Protein 4RQR (pdb70)

GO terms:
  GO:0015038 glutathione disulfide oxidoreductase activity (F, TAS)
  GO:0015038 glutathione disulfide oxidoreductase activity (F, EXP)
  GO:0005829 cytosol (C, TAS)
  GO:0015949 nucleobase-containing small molecule interconversion (P, TAS)
  GO:0005515 protein binding (F, IPI)
  GO:0017080 sodium channel regulator activity (F, IDA)
  GO:0045838 positive regulation of membrane potential (P, IDA)
  GO:0005829 cytosol (C, IDA)
  GO:0070062 extracellular exosome (C, HDA)

Organism: Homo sapiens (NCBI:txid9606)

Solvent-accessible surface area: 5971 Å² total; per-residue (Å²): 113,79,20,89,93,42,0,66,90,57,22,82,103,20,34,0,0,0,0,31,80,74,131,8,85,148,3,137,134,0,70,87,3,0,68,133,43,56,16,104,98,56,48,43,45,50,6,54,0,39,72,71,136,100,36,101,66,2,21,70,20,0,82,142,80,35,66,35,77,81,16,5,15,0,2,4,4,154,77,51,19,8,13,13,88,70,0,60,67,24,70,144,62,32,94,3,72,88,74,0,120,151,62,53,0,42,159

Radius of gyration: 12.97 Å; Cα contacts (8 Å, |Δi|>4): 164; chains: 1; bounding box: 29×35×33 Å

CATH classification: 3.40.30.10

Structure (mmCIF, N/CA/C/O backbone):
data_4RQR
#
_entry.id   4RQR
#
_cell.length_a   27.847
_cell.length_b   55.414
_cell.length_c   130.357
_cell.angle_alpha   90.00
_cell.angle_beta   90.00
_cell.angle_gamma   90.00
#
_symmetry.space_group_name_H-M   'C 2 2 21'
#
loop_
_entity.id
_entity.type
_entity.pdbx_description
1 polymer Glutaredoxin-1
2 non-polymer '1-THIOETHANESULFONIC ACID'
3 water water
#
loop_
_atom_site.group_PDB
_atom_site.id
_atom_site.type_symbol
_atom_site.label_atom_id
_atom_site.label_alt_id
_atom_site.label_comp_id
_atom_site.label_asym_id
_atom_site.label_entity_id
_atom_site.label_seq_id
_atom_site.pdbx_PDB_ins_code
_atom_site.Cartn_x
_atom_site.Cartn_y
_atom_site.Cartn_z
_atom_site.occupancy
_atom_site.B_iso_or_equiv
_atom_site.auth_seq_id
_atom_site.auth_comp_id
_atom_site.auth_asym_id
_atom_site.auth_atom_id
_atom_site.pdbx_PDB_model_num
ATOM 1 N N . GLY A 1 3 ? 1.081 9.565 -21.545 1.00 20.80 -1 GLY A N 1
ATOM 2 C CA . GLY A 1 3 ? 1.975 9.809 -22.710 1.00 19.62 -1 GLY A CA 1
ATOM 3 C C . GLY A 1 3 ? 2.071 8.633 -23.659 1.00 18.27 -1 GLY A C 1
ATOM 4 O O . GLY A 1 3 ? 1.073 7.967 -23.940 1.00 19.25 -1 GLY A O 1
ATOM 5 N N . THR A 1 4 ? 3.283 8.368 -24.140 1.00 15.94 0 THR A N 1
ATOM 6 C CA . THR A 1 4 ? 3.491 7.334 -25.139 1.00 14.09 0 THR A CA 1
ATOM 7 C C . THR A 1 4 ? 3.450 5.957 -24.486 1.00 12.57 0 THR A C 1
ATOM 8 O O . THR A 1 4 ? 3.614 5.820 -23.263 1.00 12.34 0 THR A O 1
ATOM 12 N N . ALA A 1 5 ? 3.244 4.940 -25.314 1.00 12.14 1 ALA A N 1
ATOM 13 C CA . ALA A 1 5 ? 3.270 3.559 -24.858 1.00 11.66 1 ALA A CA 1
ATOM 14 C C . ALA A 1 5 ? 4.619 3.238 -24.223 1.00 11.13 1 ALA A C 1
ATOM 15 O O . ALA A 1 5 ? 4.678 2.552 -23.200 1.00 10.76 1 ALA A O 1
ATOM 17 N N . GLN A 1 6 ? 5.698 3.742 -24.824 1.00 11.02 2 GLN A N 1
ATOM 18 C CA . GLN A 1 6 ? 7.040 3.511 -24.302 1.00 11.68 2 GLN A CA 1
ATOM 19 C C . GLN A 1 6 ? 7.180 4.065 -22.886 1.00 11.18 2 GLN A C 1
ATOM 20 O O . GLN A 1 6 ? 7.722 3.391 -22.005 1.00 10.65 2 GLN A O 1
ATOM 26 N N . GLU A 1 7 ? 6.676 5.281 -22.672 1.00 10.80 3 GLU A N 1
ATOM 27 C CA . GLU A 1 7 ? 6.692 5.905 -21.347 1.00 11.41 3 GLU A CA 1
ATOM 28 C C . GLU A 1 7 ? 5.835 5.133 -20.355 1.00 10.88 3 GLU A C 1
ATOM 29 O O . GLU A 1 7 ? 6.250 4.893 -19.219 1.00 11.01 3 GLU A O 1
ATOM 35 N N . PHE A 1 8 ? 4.641 4.738 -20.786 1.00 10.59 4 PHE A N 1
ATOM 36 C CA . PHE A 1 8 ? 3.730 3.987 -19.926 1.00 10.64 4 PHE A CA 1
ATOM 37 C C . PHE A 1 8 ? 4.434 2.745 -19.380 1.00 9.79 4 PHE A C 1
ATOM 38 O O . PHE A 1 8 ? 4.384 2.469 -18.184 1.00 10.79 4 PHE A O 1
ATOM 46 N N . VAL A 1 9 ? 5.106 2.023 -20.266 1.00 8.80 5 VAL A N 1
ATOM 47 C CA . VAL A 1 9 ? 5.765 0.772 -19.907 1.00 8.56 5 VAL A CA 1
ATOM 48 C C . VAL A 1 9 ? 7.059 0.996 -19.122 1.00 8.16 5 VAL A C 1
ATOM 49 O O .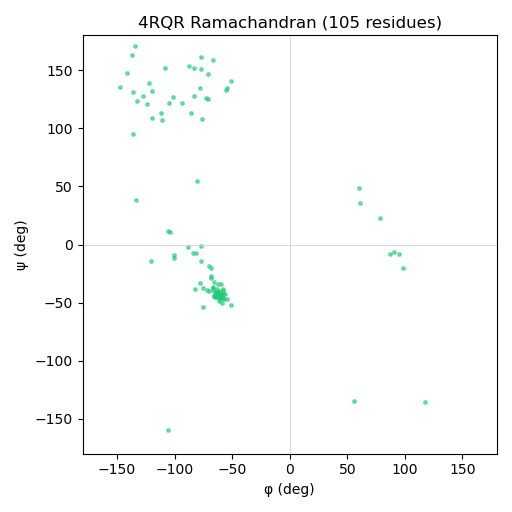 VAL A 1 9 ? 7.241 0.437 -18.027 1.00 8.31 5 VAL A O 1
ATOM 55 N N . ASN A 1 10 ? 7.948 1.811 -19.686 1.00 8.43 6 ASN A N 1
ATOM 56 C CA . ASN A 1 10 ? 9.264 2.017 -19.082 1.00 9.40 6 ASN A CA 1
ATOM 57 C C . ASN A 1 10 ? 9.182 2.634 -17.696 1.00 9.55 6 ASN A C 1
ATOM 58 O O . ASN A 1 10 ? 10.004 2.322 -16.843 1.00 10.52 6 ASN A O 1
ATOM 63 N N . CYS A 1 11 ? 8.200 3.508 -17.476 1.00 9.22 7 CYS A N 1
ATOM 64 C CA . CYS A 1 11 ? 7.991 4.110 -16.156 1.00 10.22 7 CYS A CA 1
ATOM 65 C C . CYS A 1 11 ? 7.712 3.060 -15.082 1.00 9.75 7 CYS A C 1
ATOM 66 O O . CYS A 1 11 ? 8.098 3.236 -13.926 1.00 10.38 7 CYS A O 1
ATOM 69 N N . LYS A 1 12 ? 7.031 1.977 -15.464 1.00 8.93 8 LYS A N 1
ATOM 70 C CA . LYS A 1 12 ? 6.582 0.961 -14.502 1.00 9.36 8 LYS A CA 1
ATOM 71 C C . LYS A 1 12 ? 7.669 -0.051 -14.145 1.00 8.89 8 LYS A C 1
ATOM 72 O O . LYS A 1 12 ? 7.769 -0.490 -12.996 1.00 9.61 8 LYS A O 1
ATOM 81 N N . ILE A 1 13 ? 8.459 -0.437 -15.143 1.00 8.63 9 ILE A N 1
ATOM 82 C CA . ILE A 1 13 ? 9.526 -1.424 -14.972 1.00 8.51 9 ILE A CA 1
ATOM 83 C C . ILE A 1 13 ? 10.671 -0.822 -14.158 1.00 8.71 9 ILE A C 1
ATOM 84 O O . ILE A 1 13 ? 11.208 0.229 -14.526 1.00 9.92 9 ILE A O 1
ATOM 89 N N . GLN A 1 14 ? 11.041 -1.490 -13.061 1.00 8.25 10 GLN A N 1
ATOM 90 C CA . GLN A 1 14 ? 12.081 -0.981 -12.161 1.00 9.16 10 GLN A CA 1
ATOM 91 C C . GLN A 1 14 ? 12.860 -2.133 -11.535 1.00 8.34 10 GLN A C 1
ATOM 92 O O . GLN A 1 14 ? 12.256 -3.103 -11.088 1.00 7.52 10 GLN A O 1
ATOM 98 N N . PRO A 1 15 ? 14.205 -2.034 -11.487 1.00 8.58 11 PRO A N 1
ATOM 99 C CA . PRO A 1 15 ? 14.960 -3.041 -10.752 1.00 8.84 11 PRO A CA 1
ATOM 100 C C . PRO A 1 15 ? 14.389 -3.214 -9.352 1.00 8.49 11 PRO A C 1
ATOM 101 O O . PRO A 1 15 ? 13.966 -2.241 -8.720 1.00 8.52 11 PRO A O 1
ATOM 105 N N . GLY A 1 16 ? 14.345 -4.454 -8.896 1.00 7.82 12 GLY A N 1
ATOM 106 C CA . GLY A 1 16 ? 13.870 -4.763 -7.555 1.00 7.95 12 GLY A CA 1
ATOM 107 C C . GLY A 1 16 ? 12.367 -4.960 -7.431 1.00 7.28 12 GLY A C 1
ATOM 108 O O . GLY A 1 16 ? 11.892 -5.361 -6.373 1.00 8.68 12 GLY A O 1
ATOM 109 N N . LYS A 1 17 ? 11.620 -4.681 -8.498 1.00 7.40 13 LYS A N 1
ATOM 110 C CA . LYS A 1 17 ? 10.156 -4.662 -8.443 1.00 7.11 13 LYS A CA 1
ATOM 111 C C . LYS A 1 17 ? 9.579 -5.641 -9.439 1.00 6.04 13 LYS A C 1
ATOM 112 O O . LYS A 1 17 ? 10.082 -5.765 -10.558 1.00 6.63 13 LYS A O 1
ATOM 118 N N . VAL A 1 18 ? 8.534 -6.347 -9.017 1.00 5.99 14 VAL A N 1
ATOM 119 C CA . VAL A 1 18 ? 7.812 -7.261 -9.896 1.00 6.16 14 VAL A CA 1
ATOM 120 C C . VAL A 1 18 ? 6.634 -6.532 -10.525 1.00 5.63 14 VAL A C 1
ATOM 121 O O . VAL A 1 18 ? 5.785 -5.997 -9.818 1.00 5.99 14 VAL A O 1
ATOM 127 N N . VAL A 1 19 ? 6.617 -6.496 -11.854 1.00 5.08 15 VAL A N 1
ATOM 128 C CA . VAL A 1 19 ? 5.585 -5.800 -12.603 1.00 5.95 15 VAL A CA 1
ATOM 129 C C . VAL A 1 19 ? 5.000 -6.753 -13.628 1.00 5.83 15 VAL A C 1
ATOM 130 O O . VAL A 1 19 ? 5.732 -7.391 -14.384 1.00 6.37 15 VAL A O 1
ATOM 134 N N . VAL A 1 20 ? 3.682 -6.871 -13.634 1.00 5.61 16 VAL A N 1
ATOM 135 C CA . VAL A 1 20 ? 3.019 -7.723 -14.605 1.00 5.60 16 VAL A CA 1
ATOM 136 C C . VAL A 1 20 ? 2.012 -6.899 -15.377 1.00 4.69 16 VAL A C 1
ATOM 137 O O . VAL A 1 20 ? 1.087 -6.322 -14.799 1.00 5.16 16 VAL A O 1
ATOM 141 N N . PHE A 1 21 ? 2.193 -6.842 -16.687 1.00 4.49 17 PHE A N 1
ATOM 142 C CA . PHE A 1 21 ? 1.236 -6.179 -17.555 1.00 4.87 17 PHE A CA 1
ATOM 143 C C . PHE A 1 21 ? 0.107 -7.154 -17.868 1.00 4.88 17 PHE A C 1
ATOM 144 O O . PHE A 1 21 ? 0.362 -8.296 -18.273 1.00 5.91 17 PHE A O 1
ATOM 152 N N . ILE A 1 22 ? -1.131 -6.703 -17.636 1.00 5.12 18 ILE A N 1
ATOM 153 C CA . ILE A 1 22 ? -2.305 -7.558 -17.733 1.00 5.90 18 ILE A CA 1
ATOM 154 C C . ILE A 1 22 ? -3.413 -6.851 -18.508 1.00 5.90 18 ILE A C 1
ATOM 155 O O . ILE A 1 22 ? -3.327 -5.662 -18.800 1.00 6.04 18 ILE A O 1
ATOM 163 N N . LYS A 1 23 ? -4.456 -7.602 -18.831 1.00 6.49 19 LYS A N 1
ATOM 164 C CA . LYS A 1 23 ? -5.686 -7.021 -19.348 1.00 7.18 19 LYS A CA 1
ATOM 165 C C . LYS A 1 23 ? -6.855 -7.710 -18.667 1.00 7.41 19 LYS A C 1
ATOM 166 O O . LYS A 1 23 ? -6.694 -8.803 -18.130 1.00 7.37 19 LYS A O 1
ATOM 176 N N . PRO A 1 24 ? -8.048 -7.096 -18.732 1.00 8.05 20 PRO A N 1
ATOM 177 C CA . PRO A 1 24 ? -9.240 -7.776 -18.244 1.00 8.09 20 PRO A CA 1
ATOM 178 C C . PRO A 1 24 ? -9.587 -8.982 -19.100 1.00 6.95 20 PRO A C 1
ATOM 179 O O . PRO A 1 24 ? -9.184 -9.066 -20.265 1.00 7.88 20 PRO A O 1
ATOM 183 N N . THR A 1 25 ? -10.348 -9.903 -18.524 1.00 7.36 21 THR A N 1
ATOM 184 C CA . THR A 1 25 ? -10.874 -11.053 -19.261 1.00 7.80 21 THR A CA 1
ATOM 185 C C . THR A 1 25 ? -9.723 -11.891 -19.827 1.00 8.08 21 THR A C 1
ATOM 186 O O . THR A 1 25 ? -9.721 -12.253 -20.999 1.00 8.83 21 THR A O 1
ATOM 190 N N . CYS A 1 26 ? -8.754 -12.187 -18.960 1.00 7.44 22 CYS A N 1
ATOM 191 C CA . CYS A 1 26 ? -7.499 -12.846 -19.329 1.00 8.43 22 CYS A CA 1
ATOM 192 C C . CYS A 1 26 ? -7.196 -13.919 -18.285 1.00 7.43 22 CYS A C 1
ATOM 193 O O . CYS A 1 26 ? -6.625 -13.613 -17.241 1.00 7.44 22 CYS A O 1
ATOM 196 N N . PRO A 1 27 ? -7.594 -15.182 -18.547 1.00 7.99 23 PRO A N 1
ATOM 197 C CA . PRO A 1 27 ? -7.382 -16.231 -17.549 1.00 8.06 23 PRO A CA 1
ATOM 198 C C . PRO A 1 27 ? -5.915 -16.375 -17.114 1.00 7.01 23 PRO A C 1
ATOM 199 O O . PRO A 1 27 ? -5.634 -16.523 -15.918 1.00 7.16 23 PRO A O 1
ATOM 203 N N . TYR A 1 28 ? -4.996 -16.310 -18.069 1.00 6.59 24 TYR A N 1
ATOM 204 C CA . TYR A 1 28 ? -3.589 -16.447 -17.719 1.00 6.77 24 TYR A CA 1
ATOM 205 C C . TYR A 1 28 ? -3.063 -15.268 -16.904 1.00 6.24 24 TYR A C 1
ATOM 206 O O . TYR A 1 28 ? -2.169 -15.435 -16.077 1.00 6.97 24 TYR A O 1
ATOM 215 N N . CYS A 1 29 ? -3.641 -14.085 -17.101 1.00 6.30 25 CYS A N 1
ATOM 216 C CA . CYS A 1 29 ? -3.295 -12.943 -16.248 1.00 6.30 25 CYS A 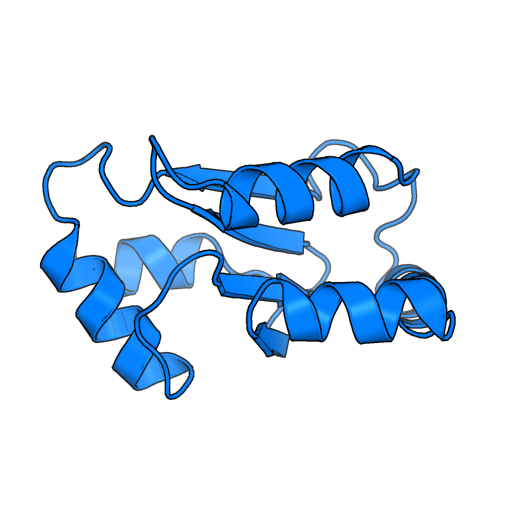CA 1
ATOM 217 C C . CYS A 1 29 ? -3.710 -13.202 -14.807 1.00 6.37 25 CYS A C 1
ATOM 218 O O . CYS A 1 29 ? -2.953 -12.904 -13.883 1.00 6.50 25 CYS A O 1
ATOM 221 N N . ARG A 1 30 ? -4.902 -13.779 -14.624 1.00 6.59 26 ARG A N 1
ATOM 222 C CA . ARG A 1 30 ? -5.386 -14.080 -13.285 1.00 6.56 26 ARG A CA 1
ATOM 223 C C . ARG A 1 30 ? -4.533 -15.145 -12.623 1.00 6.31 26 ARG A C 1
ATOM 224 O O . ARG A 1 30 ? -4.269 -15.054 -11.429 1.00 6.63 26 ARG A O 1
ATOM 232 N N . ARG A 1 31 ? -4.067 -16.130 -13.388 1.00 6.15 27 ARG A N 1
ATOM 233 C CA . ARG A 1 31 ? -3.173 -17.137 -12.823 1.00 6.73 27 ARG A CA 1
ATOM 234 C C . ARG A 1 31 ? -1.832 -16.541 -12.401 1.00 6.18 27 ARG A C 1
ATOM 235 O O . ARG A 1 31 ? -1.321 -16.847 -11.327 1.00 6.09 27 ARG A O 1
ATOM 243 N N . ALA A 1 32 ? -1.260 -15.699 -13.257 1.00 6.04 28 ALA A N 1
ATOM 244 C CA . ALA A 1 32 ? -0.013 -15.019 -12.914 1.00 6.46 28 ALA A CA 1
ATOM 245 C C . ALA A 1 32 ? -0.185 -14.204 -11.633 1.00 6.98 28 ALA A C 1
ATOM 246 O O . ALA A 1 32 ? 0.686 -14.207 -10.752 1.00 6.85 28 ALA A O 1
ATOM 248 N N . GLN A 1 33 ? -1.321 -13.523 -11.526 1.0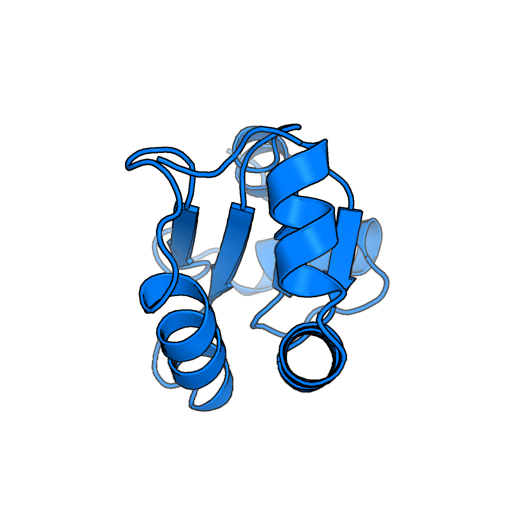0 6.66 29 GLN A N 1
ATOM 249 C CA . GLN A 1 33 ? -1.643 -12.751 -10.342 1.00 7.82 29 GLN A CA 1
ATOM 250 C C . GLN A 1 33 ? -1.730 -13.644 -9.111 1.00 7.33 29 GLN A C 1
ATOM 251 O O . GLN A 1 33 ? -1.215 -13.290 -8.053 1.00 8.45 29 GLN A O 1
ATOM 261 N N . GLU A 1 34 ? -2.382 -14.794 -9.240 1.00 7.67 30 GLU A N 1
ATOM 262 C CA . GLU A 1 34 ? -2.505 -15.721 -8.123 1.00 8.86 30 GLU A CA 1
ATOM 263 C C . GLU A 1 34 ? -1.140 -16.197 -7.635 1.00 7.91 30 GLU A C 1
ATOM 264 O O . GLU A 1 34 ? -0.872 -16.216 -6.433 1.00 8.61 30 GLU A O 1
ATOM 270 N N . ILE A 1 35 ? -0.284 -16.565 -8.578 1.00 7.35 31 ILE A N 1
ATOM 271 C CA . ILE A 1 35 ? 1.034 -17.105 -8.258 1.00 6.96 31 ILE A CA 1
ATOM 272 C C . ILE A 1 35 ? 1.839 -16.077 -7.474 1.00 6.72 31 ILE A C 1
ATOM 273 O O . ILE A 1 35 ? 2.439 -16.389 -6.448 1.00 7.43 31 ILE A O 1
ATOM 278 N N . LEU A 1 36 ? 1.840 -14.842 -7.959 1.00 6.31 32 LEU A N 1
ATOM 279 C CA . LEU A 1 36 ? 2.668 -13.809 -7.362 1.00 6.43 32 LEU A CA 1
ATOM 280 C C . LEU A 1 36 ? 2.066 -13.248 -6.081 1.00 6.85 32 LEU A C 1
ATOM 281 O O . LEU A 1 36 ? 2.797 -12.901 -5.153 1.00 7.45 32 LEU A O 1
ATOM 286 N N . SER A 1 37 ? 0.738 -13.195 -6.014 1.00 7.81 33 SER A N 1
ATOM 287 C CA . SER A 1 37 ? 0.077 -12.692 -4.808 1.00 9.10 33 SER A CA 1
ATOM 288 C C . SER A 1 37 ? 0.196 -13.623 -3.604 1.00 9.20 33 SER A C 1
ATOM 289 O O . SER A 1 37 ? 0.015 -13.186 -2.462 1.00 10.83 33 SER A O 1
ATOM 293 N N . GLN A 1 38 ? 0.512 -14.891 -3.851 1.00 9.30 34 GLN A N 1
ATOM 294 C CA . GLN A 1 38 ? 0.697 -15.878 -2.777 1.00 10.10 34 GLN A CA 1
ATOM 295 C C . GLN A 1 38 ? 1.945 -15.574 -1.951 1.00 9.10 34 GLN A C 1
ATOM 296 O O . GLN A 1 38 ? 2.035 -15.947 -0.775 1.00 9.72 34 GLN A O 1
ATOM 306 N N . LEU A 1 39 ? 2.908 -14.924 -2.590 1.00 8.62 35 LEU A N 1
ATOM 307 C CA . LEU A 1 39 ? 4.246 -14.810 -2.053 1.00 8.63 35 LEU A CA 1
ATOM 308 C C . LEU A 1 39 ? 4.398 -13.614 -1.135 1.00 8.34 35 LEU A C 1
ATOM 309 O O . LEU A 1 39 ? 3.690 -12.616 -1.277 1.00 8.21 35 LEU A O 1
ATOM 314 N N . PRO A 1 40 ? 5.350 -13.698 -0.197 1.00 9.53 36 PRO A N 1
ATOM 315 C CA . PRO A 1 40 ? 5.586 -12.601 0.718 1.00 8.57 36 PRO A CA 1
ATOM 316 C C . PRO A 1 40 ? 6.438 -11.490 0.088 1.00 7.63 36 PRO A C 1
ATOM 317 O O . PRO A 1 40 ? 7.465 -11.100 0.649 1.00 8.68 36 PRO A O 1
ATOM 321 N N . ILE A 1 41 ? 5.993 -10.972 -1.059 1.00 7.31 37 ILE A N 1
ATOM 322 C CA . ILE A 1 41 ? 6.648 -9.843 -1.701 1.00 7.24 37 ILE A CA 1
ATOM 323 C C . ILE A 1 41 ? 6.227 -8.589 -0.951 1.00 7.44 37 ILE A C 1
ATOM 324 O O . ILE A 1 41 ? 5.043 -8.427 -0.612 1.00 7.98 37 ILE A O 1
ATOM 329 N N . LYS A 1 42 ? 7.197 -7.721 -0.657 1.00 7.81 38 LYS A N 1
ATOM 330 C CA . LYS A 1 42 ? 6.928 -6.468 0.036 1.00 9.24 38 LYS A CA 1
ATOM 331 C C . LYS A 1 42 ? 5.868 -5.650 -0.690 1.00 9.47 38 LYS A C 1
ATOM 332 O O . LYS A 1 42 ? 5.919 -5.506 -1.916 1.00 9.11 38 LYS A O 1
ATOM 338 N N . GLN A 1 43 ? 4.910 -5.118 0.066 1.00 10.62 39 GLN A N 1
ATOM 339 C CA . GLN A 1 43 ? 3.909 -4.219 -0.504 1.00 11.32 39 GLN A CA 1
ATOM 340 C C . GLN A 1 43 ? 4.618 -3.058 -1.199 1.00 11.54 39 GLN A C 1
ATOM 341 O O . GLN A 1 43 ? 5.571 -2.484 -0.659 1.00 12.62 39 GLN A O 1
ATOM 343 N N . GLY A 1 44 ? 4.181 -2.748 -2.411 1.00 11.32 40 GLY A N 1
ATOM 344 C CA . GLY A 1 44 ? 4.837 -1.741 -3.228 1.00 10.92 40 GLY A CA 1
ATOM 345 C C . GLY A 1 44 ? 5.785 -2.335 -4.259 1.00 10.17 40 GLY A C 1
ATOM 346 O O . GLY A 1 44 ? 6.126 -1.669 -5.225 1.00 11.05 40 GLY A O 1
ATOM 347 N N . LEU A 1 45 ? 6.224 -3.578 -4.050 1.00 8.34 41 LEU A N 1
ATOM 348 C CA . LEU A 1 45 ? 7.158 -4.230 -4.972 1.00 7.60 41 LEU A CA 1
ATOM 349 C C . LEU A 1 45 ? 6.505 -5.266 -5.881 1.00 7.36 41 LEU A C 1
ATOM 350 O O . LEU A 1 45 ? 7.189 -6.015 -6.568 1.00 7.22 41 LEU A O 1
ATOM 355 N N . LEU A 1 46 ? 5.177 -5.283 -5.892 1.00 7.22 42 LEU A N 1
ATOM 356 C CA . LEU A 1 46 ? 4.391 -6.080 -6.828 1.00 7.08 42 LEU A CA 1
ATOM 357 C C . LEU A 1 46 ? 3.307 -5.186 -7.403 1.00 7.17 42 LEU A C 1
ATOM 358 O O . LEU A 1 46 ? 2.517 -4.602 -6.666 1.00 8.47 42 LEU A O 1
ATOM 363 N N . GLU A 1 47 ? 3.275 -5.072 -8.723 1.00 6.52 43 GLU A N 1
ATOM 364 C CA . GLU A 1 47 ? 2.282 -4.238 -9.387 1.00 6.79 43 GLU A CA 1
ATOM 365 C C . GLU A 1 47 ? 1.701 -4.944 -10.605 1.00 6.47 43 GLU A C 1
ATOM 366 O O . GLU A 1 47 ? 2.444 -5.439 -11.451 1.00 6.91 43 GLU A O 1
ATOM 372 N N . PHE A 1 48 ? 0.374 -4.941 -10.692 1.00 5.62 44 PHE A N 1
ATOM 373 C CA . PHE A 1 48 ? -0.347 -5.430 -11.858 1.00 6.31 44 PHE A CA 1
ATOM 374 C C . PHE A 1 48 ? -0.866 -4.242 -12.637 1.00 6.44 44 PHE A C 1
ATOM 375 O O . PHE A 1 48 ? -1.602 -3.420 -12.098 1.00 8.03 44 PHE A O 1
ATOM 383 N N . VAL A 1 49 ? -0.467 -4.154 -13.900 1.00 5.62 45 VAL A N 1
ATOM 384 C CA . VAL A 1 49 ? -0.725 -2.979 -14.718 1.00 6.34 45 VAL A CA 1
ATOM 385 C C . VAL A 1 49 ? -1.728 -3.302 -15.825 1.00 6.39 45 VAL A C 1
ATOM 386 O O . VAL A 1 49 ? -1.422 -4.067 -16.739 1.00 6.54 45 VAL A O 1
ATOM 390 N N . ASP A 1 50 ? -2.919 -2.708 -15.740 1.00 6.45 46 ASP A N 1
ATOM 391 C CA . ASP A 1 50 ? -3.977 -2.897 -16.734 1.00 7.03 46 ASP A CA 1
ATOM 392 C C . ASP A 1 50 ? -3.638 -2.077 -17.970 1.00 7.16 46 ASP A C 1
ATOM 393 O O . ASP A 1 50 ? -3.723 -0.851 -17.957 1.00 7.86 46 ASP A O 1
ATOM 398 N N . ILE A 1 51 ? -3.254 -2.760 -19.039 1.00 6.80 47 ILE A N 1
ATOM 399 C CA . ILE A 1 51 ? -2.820 -2.069 -20.262 1.00 7.73 47 ILE A CA 1
ATOM 400 C C . ILE A 1 51 ? -3.959 -1.499 -21.107 1.00 7.48 47 ILE A C 1
ATOM 401 O O . ILE A 1 51 ? -3.713 -0.884 -22.146 1.00 8.08 47 ILE A O 1
ATOM 406 N N . THR A 1 52 ? -5.191 -1.710 -20.659 1.00 8.17 48 THR A N 1
ATOM 407 C CA . THR A 1 52 ? -6.361 -1.220 -21.386 1.00 8.26 48 THR A CA 1
ATOM 408 C C . THR A 1 52 ? -6.934 0.057 -20.791 1.00 8.57 48 THR A C 1
ATOM 409 O O . THR A 1 52 ? -7.804 0.684 -21.400 1.00 9.07 48 THR A O 1
ATOM 413 N N . ALA A 1 53 ? -6.481 0.425 -19.596 1.00 9.39 49 ALA A N 1
ATOM 414 C CA . ALA A 1 53 ? -7.154 1.469 -18.820 1.00 10.33 49 ALA A CA 1
ATOM 415 C C . ALA A 1 53 ? -7.059 2.877 -19.413 1.00 11.30 49 ALA A C 1
ATOM 416 O O . ALA A 1 53 ? -7.870 3.738 -19.080 1.00 13.06 49 ALA A O 1
ATOM 418 N N . THR A 1 54 ? -6.080 3.113 -20.284 1.00 11.20 50 THR A N 1
ATOM 419 C CA . THR A 1 54 ? -5.945 4.418 -20.952 1.00 11.75 50 THR A CA 1
ATOM 420 C C . THR A 1 54 ? -6.385 4.391 -22.426 1.00 11.99 50 THR A C 1
ATOM 421 O O . THR A 1 54 ? -6.152 5.353 -23.168 1.00 12.99 50 THR A O 1
ATOM 425 N N . ASN A 1 55 ? -7.044 3.306 -22.836 1.00 12.01 51 ASN A N 1
ATOM 426 C CA . ASN A 1 55 ? -7.552 3.161 -24.213 1.00 12.57 51 ASN A CA 1
ATOM 427 C C . ASN A 1 55 ? -6.447 3.198 -25.276 1.00 12.00 51 ASN A C 1
ATOM 428 O O . ASN A 1 55 ? -6.641 3.718 -26.386 1.00 13.13 51 ASN A O 1
ATOM 433 N N . HIS A 1 56 ? -5.292 2.632 -24.929 1.00 11.57 52 HIS A N 1
ATOM 434 C CA . HIS A 1 56 ? -4.149 2.529 -25.846 1.00 11.87 52 HIS A CA 1
ATOM 435 C C . HIS A 1 56 ? -3.558 1.116 -25.815 1.00 10.60 52 HIS A C 1
ATOM 436 O O . HIS A 1 56 ? -2.351 0.923 -25.894 1.00 10.77 52 HIS A O 1
ATOM 443 N N . THR A 1 57 ? -4.442 0.132 -25.713 1.00 10.22 53 THR A N 1
ATOM 444 C CA . THR A 1 57 ? -4.046 -1.266 -25.600 1.00 10.02 53 THR A CA 1
ATOM 445 C C . THR A 1 57 ? -3.060 -1.713 -26.681 1.00 9.49 53 THR A C 1
ATOM 446 O O . THR A 1 57 ? -2.006 -2.279 -26.380 1.00 8.72 53 THR A O 1
ATOM 450 N N . ASN A 1 58 ? -3.408 -1.464 -27.940 1.00 9.63 54 ASN A N 1
ATOM 451 C CA . ASN A 1 58 ? -2.582 -1.939 -29.052 1.00 9.96 54 ASN A CA 1
ATOM 452 C C . ASN A 1 58 ? -1.177 -1.355 -29.035 1.00 9.75 54 ASN A C 1
ATOM 453 O O . ASN A 1 58 ? -0.206 -2.057 -29.284 1.00 9.61 54 ASN A O 1
ATOM 458 N N . GLU A 1 59 ? -1.092 -0.054 -28.784 1.00 9.95 55 GLU A N 1
ATOM 459 C CA . GLU A 1 59 ? 0.188 0.643 -28.749 1.00 10.80 55 GLU A CA 1
ATOM 460 C C . GLU A 1 59 ? 1.081 0.091 -27.642 1.00 9.58 55 GLU A C 1
ATOM 461 O O . GLU A 1 59 ? 2.284 -0.086 -27.831 1.00 9.30 55 GLU A O 1
ATOM 464 N N . ILE A 1 60 ? 0.485 -0.177 -26.484 1.00 8.95 56 ILE A N 1
ATOM 465 C C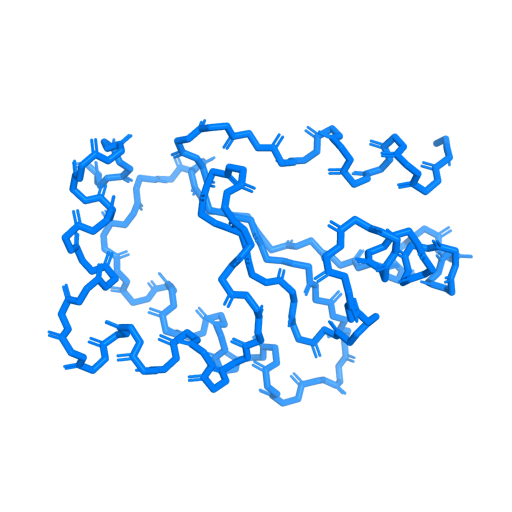A . ILE A 1 60 ? 1.228 -0.751 -25.373 1.00 8.60 56 ILE A CA 1
ATOM 466 C C . ILE A 1 60 ? 1.712 -2.165 -25.715 1.00 8.37 56 ILE A C 1
ATOM 467 O O . ILE A 1 60 ? 2.865 -2.496 -25.480 1.00 8.07 56 ILE A O 1
ATOM 472 N N . GLN A 1 61 ? 0.849 -2.980 -26.315 1.00 8.11 57 GLN A N 1
ATOM 473 C CA . GLN A 1 61 ? 1.268 -4.316 -26.735 1.00 8.47 57 GLN A CA 1
ATOM 474 C C . GLN A 1 61 ? 2.369 -4.253 -27.797 1.00 8.77 57 GLN A C 1
ATOM 475 O O . GLN A 1 61 ? 3.296 -5.064 -27.785 1.00 8.54 57 GLN A O 1
ATOM 481 N N . ASP A 1 62 ? 2.263 -3.284 -28.708 1.00 8.68 58 ASP A N 1
ATOM 482 C CA . ASP A 1 62 ? 3.289 -3.091 -29.726 1.00 9.24 58 ASP A CA 1
ATOM 483 C C . ASP A 1 62 ? 4.638 -2.815 -29.082 1.00 9.19 58 ASP A C 1
ATOM 484 O O . ASP A 1 62 ? 5.651 -3.356 -29.511 1.00 9.42 58 ASP A O 1
ATOM 489 N N . TYR A 1 63 ? 4.654 -1.969 -28.054 1.00 8.66 59 TYR A N 1
ATOM 490 C CA . TYR A 1 63 ? 5.904 -1.685 -27.382 1.00 9.00 59 TYR A CA 1
ATOM 491 C C . TYR A 1 63 ? 6.410 -2.881 -26.582 1.00 8.79 59 TYR A C 1
ATOM 492 O O . TYR A 1 63 ? 7.601 -3.161 -26.582 1.00 9.13 59 TYR A O 1
ATOM 501 N N . LEU A 1 64 ? 5.510 -3.605 -25.918 1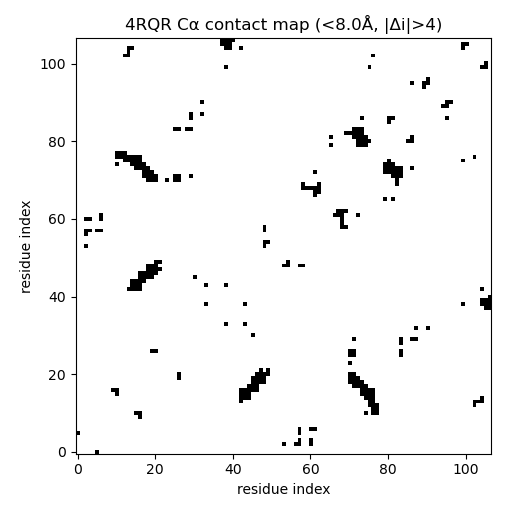.00 8.48 60 LEU A N 1
ATOM 502 C CA . LEU A 1 64 ? 5.929 -4.822 -25.223 1.00 8.89 60 LEU A CA 1
ATOM 503 C C . LEU A 1 64 ? 6.585 -5.804 -26.187 1.00 9.46 60 LEU A C 1
ATOM 504 O O . LEU A 1 64 ? 7.557 -6.466 -25.843 1.00 9.90 60 LEU A O 1
ATOM 509 N N . GLN A 1 65 ? 6.049 -5.884 -27.401 1.00 10.39 61 GLN A N 1
ATOM 510 C CA . GLN A 1 65 ? 6.630 -6.716 -28.449 1.00 11.42 61 GLN A CA 1
ATOM 511 C C . GLN A 1 65 ? 8.051 -6.254 -28.799 1.00 11.50 61 GLN A C 1
ATOM 512 O O . GLN A 1 65 ? 8.963 -7.075 -28.902 1.00 11.94 61 GLN A O 1
ATOM 522 N N . GLN A 1 66 ? 8.230 -4.947 -28.970 1.00 11.81 62 GLN A N 1
ATOM 523 C CA . GLN A 1 66 ? 9.545 -4.372 -29.255 1.00 13.22 62 GLN A CA 1
ATOM 524 C C . GLN A 1 66 ? 10.529 -4.658 -28.119 1.00 12.89 62 GLN A C 1
ATOM 525 O O . GLN A 1 66 ? 11.679 -5.032 -28.354 1.00 13.35 62 GLN A O 1
ATOM 531 N N . LEU A 1 67 ? 10.062 -4.493 -26.887 1.00 12.07 63 LEU A N 1
ATOM 532 C CA . LEU A 1 67 ? 10.924 -4.615 -25.724 1.00 12.63 63 LEU A CA 1
ATOM 533 C C . LEU A 1 67 ? 11.273 -6.064 -25.389 1.00 12.51 63 LEU A C 1
ATOM 534 O O . LEU A 1 67 ? 12.398 -6.355 -24.969 1.00 13.24 63 LEU A O 1
ATOM 539 N N . THR A 1 68 ? 10.311 -6.972 -25.570 1.00 12.03 64 THR A N 1
ATOM 540 C CA . THR A 1 68 ? 10.447 -8.339 -25.047 1.00 12.03 64 THR A CA 1
ATOM 541 C C . THR A 1 68 ? 10.397 -9.458 -26.080 1.00 12.71 64 THR A C 1
ATOM 542 O O . THR A 1 68 ? 10.722 -10.604 -25.761 1.00 13.53 64 THR A O 1
ATOM 546 N N . GLY A 1 69 ? 9.957 -9.146 -27.295 1.00 12.73 65 GLY A N 1
ATOM 547 C CA . GLY A 1 69 ? 9.810 -10.168 -28.327 1.00 13.41 65 GLY A CA 1
ATOM 548 C C . GLY A 1 69 ? 8.416 -10.763 -28.444 1.00 13.08 65 GLY A C 1
ATOM 549 O O . GLY A 1 69 ? 8.151 -11.518 -29.383 1.00 14.49 65 GLY A O 1
ATOM 550 N N . ALA A 1 70 ? 7.526 -10.435 -27.505 1.00 12.12 66 ALA A N 1
ATOM 551 C CA . ALA A 1 70 ? 6.142 -10.902 -27.555 1.00 11.45 66 ALA A CA 1
ATOM 552 C C . ALA A 1 70 ? 5.174 -9.808 -27.099 1.00 11.04 66 ALA A C 1
ATOM 553 O O . ALA A 1 70 ? 5.513 -8.979 -26.248 1.00 11.06 66 ALA A O 1
ATOM 555 N N . ARG A 1 71 ? 3.975 -9.806 -27.678 1.00 10.75 67 ARG A N 1
ATOM 556 C CA . ARG A 1 71 ? 2.995 -8.744 -27.415 1.00 11.06 67 ARG A CA 1
ATOM 557 C C . ARG A 1 71 ? 1.911 -9.159 -26.417 1.00 10.88 67 ARG A C 1
ATOM 558 O O . ARG A 1 71 ? 1.115 -8.327 -25.980 1.00 11.63 67 ARG A O 1
ATOM 566 N N . THR A 1 72 ? 1.888 -10.440 -26.068 1.00 10.22 68 THR A N 1
ATOM 567 C CA . THR A 1 72 ? 0.815 -11.006 -25.271 1.00 10.20 68 THR A CA 1
ATOM 568 C C . THR A 1 72 ? 0.922 -10.657 -23.794 1.00 8.83 68 THR A C 1
ATOM 569 O O . THR A 1 72 ? 2.010 -10.434 -23.264 1.00 8.70 68 THR A O 1
ATOM 573 N N . VAL A 1 73 ? -0.229 -10.593 -23.133 1.00 8.08 69 VAL A N 1
ATOM 574 C CA . VAL A 1 73 ? -0.260 -10.515 -21.679 1.00 7.97 69 VAL A CA 1
ATOM 575 C C . VAL A 1 73 ? -0.755 -11.861 -21.138 1.00 7.30 69 VAL A C 1
ATOM 576 O O . VAL A 1 73 ? -1.478 -12.572 -21.831 1.00 8.47 69 VAL A O 1
ATOM 580 N N . PRO A 1 74 ? -0.335 -12.231 -19.916 1.00 6.42 70 PRO A N 1
ATOM 581 C CA . PRO A 1 74 ? 0.495 -11.421 -19.029 1.00 6.61 70 PRO A CA 1
ATOM 582 C C . PRO A 1 74 ? 1.933 -11.299 -19.529 1.00 6.20 70 PRO A C 1
ATOM 583 O O . PRO A 1 74 ? 2.465 -12.225 -20.130 1.00 6.42 70 PRO A O 1
ATOM 587 N N . ARG A 1 75 ? 2.551 -10.151 -19.274 1.00 5.85 71 ARG A N 1
ATOM 588 C CA . ARG A 1 75 ? 3.956 -9.935 -19.588 1.00 6.11 71 ARG A CA 1
ATOM 589 C C . ARG A 1 75 ? 4.605 -9.639 -18.247 1.00 5.60 71 ARG A C 1
ATOM 590 O O . ARG A 1 75 ? 4.349 -8.588 -17.648 1.00 5.29 71 ARG A O 1
ATOM 598 N N . VAL A 1 76 ? 5.398 -10.592 -17.774 1.00 5.80 72 VAL A N 1
ATOM 599 C CA . VAL A 1 76 ? 5.901 -10.610 -16.413 1.00 6.16 72 VAL A CA 1
ATOM 600 C C . VAL A 1 76 ? 7.342 -10.116 -16.368 1.00 6.16 72 VAL A C 1
ATOM 601 O O . VAL A 1 76 ? 8.197 -10.639 -17.081 1.00 6.69 72 VAL A O 1
ATOM 605 N N . PHE A 1 77 ? 7.597 -9.130 -15.509 1.00 5.70 73 PHE A N 1
ATOM 606 C CA . PHE A 1 77 ? 8.937 -8.597 -15.280 1.00 6.00 73 PHE A CA 1
ATOM 607 C C . PHE A 1 77 ? 9.344 -8.774 -13.835 1.00 6.42 73 PHE A C 1
ATOM 608 O O . PHE A 1 77 ? 8.571 -8.474 -12.933 1.00 6.79 73 PHE A O 1
ATOM 616 N N . ILE A 1 78 ? 10.550 -9.278 -13.618 1.00 6.32 74 ILE A N 1
ATOM 617 C CA . ILE A 1 78 ? 11.171 -9.233 -12.299 1.00 7.22 74 ILE A CA 1
ATOM 618 C C . ILE A 1 78 ? 12.338 -8.259 -12.426 1.00 7.19 74 ILE A C 1
ATOM 619 O O . ILE A 1 78 ? 13.347 -8.551 -13.074 1.00 6.90 74 ILE A O 1
ATOM 624 N N . GLY A 1 79 ? 12.174 -7.079 -11.841 1.00 6.81 75 GLY A N 1
ATOM 625 C CA . GLY A 1 79 ? 13.024 -5.945 -12.187 1.00 6.92 75 GLY A CA 1
ATOM 626 C C . GLY A 1 79 ? 12.950 -5.716 -13.682 1.00 6.43 75 GLY A C 1
ATOM 627 O O . GLY A 1 79 ? 11.873 -5.767 -14.265 1.00 6.96 75 GLY A O 1
ATOM 628 N N . LYS A 1 80 ? 14.100 -5.511 -14.320 1.00 6.52 76 LYS A N 1
ATOM 629 C CA . LYS A 1 80 ? 14.149 -5.335 -15.771 1.00 6.77 76 LYS A CA 1
ATOM 630 C C . LYS A 1 80 ? 14.126 -6.655 -16.536 1.00 6.65 76 LYS A C 1
ATOM 631 O O . LYS A 1 80 ? 1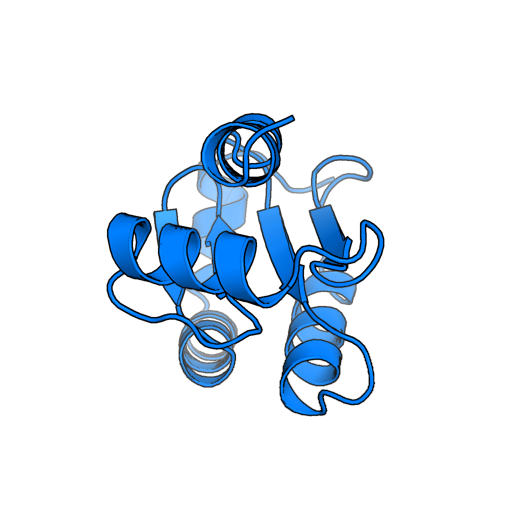4.026 -6.649 -17.767 1.00 7.52 76 LYS A O 1
ATOM 637 N N . ASP A 1 81 ? 14.221 -7.785 -15.838 1.00 7.00 77 ASP A N 1
ATOM 638 C CA . ASP A 1 81 ? 14.189 -9.084 -16.517 1.00 7.34 77 ASP A CA 1
ATOM 639 C C . ASP A 1 81 ? 12.789 -9.385 -17.012 1.00 7.39 77 ASP A C 1
ATOM 640 O O . ASP A 1 81 ? 11.835 -9.375 -16.227 1.00 7.54 77 ASP A O 1
ATOM 645 N N . CYS A 1 82 ? 12.656 -9.681 -18.298 1.00 7.67 78 CYS A N 1
ATOM 646 C CA . CYS A 1 82 ? 11.379 -10.190 -18.779 1.00 8.51 78 CYS A CA 1
ATOM 647 C C . CYS A 1 82 ? 11.345 -11.701 -18.578 1.00 8.39 78 CYS A C 1
ATOM 648 O O . CYS A 1 82 ? 12.128 -12.438 -19.181 1.00 9.32 78 CYS A O 1
ATOM 652 N N . ILE A 1 83 ? 10.469 -12.138 -17.686 1.00 8.37 79 ILE A N 1
ATOM 653 C CA . ILE A 1 83 ? 10.237 -13.560 -17.423 1.00 9.37 79 ILE A CA 1
ATOM 654 C C . ILE A 1 83 ? 9.499 -14.175 -18.615 1.00 8.89 79 ILE A C 1
ATOM 655 O O . ILE A 1 83 ? 9.773 -15.309 -19.011 1.00 9.22 79 ILE A O 1
ATOM 660 N N . GLY A 1 84 ? 8.564 -13.416 -19.177 1.00 9.11 80 GLY A N 1
ATOM 661 C CA . GLY A 1 84 ? 7.743 -13.900 -20.269 1.00 8.88 80 GLY A CA 1
ATOM 662 C C . GLY A 1 84 ? 6.298 -13.929 -19.838 1.00 7.91 80 GLY A C 1
ATOM 663 O O . GLY A 1 84 ? 5.804 -12.976 -19.229 1.00 9.23 80 GLY A O 1
ATOM 664 N N . GLY A 1 85 ? 5.617 -15.018 -20.165 1.00 7.37 81 GLY A N 1
ATOM 665 C CA . GLY A 1 85 ? 4.208 -15.138 -19.863 1.00 7.56 81 GLY A CA 1
ATOM 666 C C . GLY A 1 85 ? 3.956 -16.079 -18.707 1.00 7.38 81 GLY A C 1
ATOM 667 O O . GLY A 1 85 ? 4.837 -16.353 -17.881 1.00 7.26 81 GLY A O 1
ATOM 668 N N . CYS A 1 86 ? 2.723 -16.567 -18.648 1.00 7.55 82 CYS A N 1
ATOM 669 C CA . CYS A 1 86 ? 2.269 -17.355 -17.523 1.00 8.06 82 CYS A CA 1
ATOM 670 C C . CYS A 1 86 ? 3.034 -18.676 -17.401 1.00 7.23 82 CYS A C 1
ATOM 671 O O . CYS A 1 86 ? 3.477 -19.029 -16.307 1.00 7.15 82 CYS A O 1
ATOM 674 N N . SER A 1 87 ? 3.220 -19.388 -18.514 1.00 7.23 83 SER A N 1
ATOM 675 C CA . SER A 1 87 ? 3.920 -20.676 -18.445 1.00 8.15 83 SER A CA 1
ATOM 676 C C . SER A 1 87 ? 5.348 -20.478 -17.957 1.00 7.20 83 SER A C 1
ATOM 677 O O . SER A 1 87 ? 5.846 -21.255 -17.155 1.00 7.32 83 SER A O 1
ATOM 681 N N . ASP A 1 88 ? 6.001 -19.422 -18.442 1.00 7.23 84 ASP A N 1
ATOM 682 C CA . ASP A 1 88 ? 7.341 -19.090 -17.979 1.00 7.44 84 ASP A CA 1
ATOM 683 C C . ASP A 1 88 ? 7.378 -18.881 -16.472 1.00 6.77 84 ASP A C 1
ATOM 684 O O . ASP A 1 88 ? 8.276 -19.378 -15.780 1.00 7.48 84 ASP A O 1
ATOM 689 N N . LE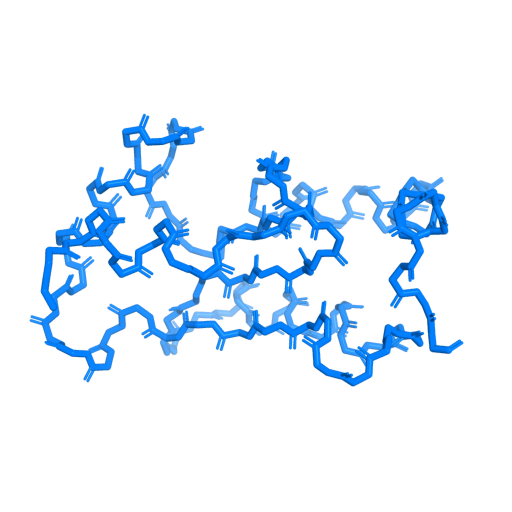U A 1 89 ? 6.416 -18.111 -15.974 1.00 6.05 85 LEU A N 1
ATOM 690 C CA . LEU A 1 89 ? 6.323 -17.858 -14.549 1.00 6.29 85 LEU A CA 1
ATOM 691 C C . LEU A 1 89 ? 6.068 -19.149 -13.754 1.00 6.53 85 LEU A C 1
ATOM 692 O O . LEU A 1 89 ? 6.678 -19.366 -12.699 1.00 6.88 85 LEU A O 1
ATOM 697 N N . VAL A 1 90 ? 5.187 -20.002 -14.271 1.00 7.02 86 VAL A N 1
ATOM 698 C CA . VAL A 1 90 ? 4.892 -21.281 -13.639 1.00 8.21 86 VAL A CA 1
ATOM 699 C C . VAL A 1 90 ? 6.157 -22.138 -13.518 1.00 8.12 86 VAL A C 1
ATOM 700 O O . VAL A 1 90 ? 6.412 -22.743 -12.470 1.00 8.46 86 VAL A O 1
ATOM 704 N N . SER A 1 91 ? 6.940 -22.188 -14.588 1.00 8.23 87 SER A N 1
ATOM 705 C CA . SER A 1 91 ? 8.176 -22.959 -14.572 1.00 8.99 87 SER A CA 1
ATOM 706 C C . SER A 1 91 ? 9.107 -22.477 -13.454 1.00 8.51 87 SER A C 1
ATOM 707 O O . SER A 1 91 ? 9.652 -23.284 -12.695 1.00 9.62 87 SER A O 1
ATOM 710 N N . LEU A 1 92 ? 9.271 -21.162 -13.341 1.00 8.01 88 LEU A N 1
ATOM 711 C CA . LEU A 1 92 ? 10.098 -20.588 -12.278 1.00 8.45 88 LEU A CA 1
ATOM 712 C C . LEU A 1 92 ? 9.561 -20.853 -10.880 1.00 8.42 88 LEU A C 1
ATOM 713 O O . LEU A 1 92 ? 10.336 -21.125 -9.955 1.00 8.73 88 LEU A O 1
ATOM 718 N N . GLN A 1 93 ? 8.241 -20.757 -10.722 1.00 8.48 89 GLN A N 1
ATOM 719 C CA . GLN A 1 93 ? 7.626 -21.014 -9.431 1.00 9.04 89 GLN A CA 1
ATOM 720 C C . GLN A 1 93 ? 7.905 -22.451 -9.007 1.00 9.19 89 GLN A C 1
ATOM 721 O O . GLN A 1 93 ? 8.354 -22.698 -7.882 1.00 10.02 89 GLN A O 1
ATOM 731 N N . GLN A 1 94 ? 7.672 -23.383 -9.926 1.00 9.35 90 GLN A N 1
ATOM 732 C CA . GLN A 1 94 ? 7.772 -24.803 -9.621 1.00 10.48 90 GLN A CA 1
ATOM 733 C C . GLN A 1 94 ? 9.194 -25.221 -9.265 1.00 10.70 90 GLN A C 1
ATOM 734 O O . GLN A 1 94 ? 9.392 -26.000 -8.337 1.00 11.77 90 GLN A O 1
ATOM 740 N N . SER A 1 95 ? 10.172 -24.705 -10.004 1.00 10.42 91 SER A N 1
ATOM 741 C CA . SER A 1 95 ? 11.573 -25.106 -9.834 1.00 10.82 91 SER A CA 1
ATOM 742 C C . SER A 1 95 ? 12.233 -24.474 -8.607 1.00 10.84 91 SER A C 1
ATOM 743 O O . SER A 1 95 ? 13.314 -24.911 -8.194 1.00 12.02 91 SER A O 1
ATOM 746 N N . GLY A 1 96 ? 11.589 -23.452 -8.035 1.00 10.08 92 GLY A N 1
ATOM 747 C CA . GLY A 1 96 ? 12.164 -22.688 -6.931 1.00 9.94 92 GLY A CA 1
ATOM 748 C C . GLY A 1 96 ? 12.975 -21.477 -7.362 1.00 9.70 92 GLY A C 1
ATOM 749 O O . GLY A 1 96 ? 13.412 -20.691 -6.519 1.00 10.42 92 GLY A O 1
ATOM 750 N N . GLU A 1 97 ? 13.174 -21.326 -8.672 1.00 9.91 93 GLU A N 1
ATOM 751 C CA . GLU A 1 97 ? 13.941 -20.217 -9.221 1.00 10.08 93 GLU A CA 1
ATOM 752 C C . GLU A 1 97 ? 13.255 -18.869 -8.994 1.00 9.12 93 GLU A C 1
ATOM 753 O O . GLU A 1 97 ? 13.927 -17.855 -8.825 1.00 9.48 93 GLU A O 1
ATOM 759 N N . LEU A 1 98 ? 11.926 -18.851 -8.982 1.00 8.79 94 LEU A N 1
ATOM 760 C CA . LEU A 1 98 ? 11.200 -17.616 -8.675 1.00 8.52 94 LEU A CA 1
ATOM 761 C C . LEU A 1 98 ? 11.586 -17.089 -7.291 1.00 8.26 94 LEU A C 1
ATOM 762 O O . LEU A 1 98 ? 11.941 -15.923 -7.133 1.00 8.28 94 LEU A O 1
ATOM 767 N N . LEU A 1 99 ? 11.537 -17.964 -6.291 1.00 8.86 95 LEU A N 1
ATOM 768 C CA . LEU A 1 99 ? 11.845 -17.556 -4.932 1.00 9.48 95 LEU A CA 1
ATOM 769 C C . LEU A 1 99 ? 13.305 -17.106 -4.798 1.00 9.03 95 LEU A C 1
ATOM 770 O O . LEU A 1 99 ? 13.584 -16.078 -4.179 1.00 9.50 95 LEU A O 1
ATOM 775 N N . THR A 1 100 ? 14.228 -17.851 -5.402 1.00 9.23 96 THR A N 1
ATOM 776 C CA . THR A 1 100 ? 15.645 -17.484 -5.365 1.00 9.78 96 THR A CA 1
ATOM 777 C C . THR A 1 100 ? 15.875 -16.102 -5.992 1.00 8.99 96 THR A C 1
ATOM 778 O O . THR A 1 100 ? 16.623 -15.287 -5.453 1.00 9.89 96 THR A O 1
ATOM 784 N N . ARG A 1 101 ? 15.214 -15.836 -7.116 1.00 8.62 97 ARG A N 1
ATOM 785 C CA . ARG A 1 101 ? 15.360 -14.554 -7.787 1.00 8.81 97 ARG A CA 1
ATOM 786 C C . ARG A 1 101 ? 14.791 -13.408 -6.954 1.00 8.10 97 ARG A C 1
ATOM 787 O O . ARG A 1 101 ? 15.417 -12.346 -6.856 1.00 8.80 97 ARG A O 1
ATOM 795 N N . LEU A 1 102 ? 13.659 -13.640 -6.292 1.00 7.65 98 LEU A N 1
ATOM 796 C CA . LEU A 1 102 ? 13.076 -12.628 -5.421 1.00 8.10 98 LEU A CA 1
ATOM 797 C C . LEU A 1 102 ? 13.956 -12.338 -4.195 1.00 8.04 98 LEU A C 1
ATOM 798 O O . LEU A 1 102 ? 14.046 -11.189 -3.757 1.00 8.53 98 LEU A O 1
ATOM 803 N N . LYS A 1 103 ? 14.601 -13.368 -3.649 1.00 7.78 99 LYS A N 1
ATOM 804 C CA . LYS A 1 103 ? 15.550 -13.176 -2.552 1.00 8.02 99 LYS A CA 1
ATOM 805 C C . LYS A 1 103 ? 16.756 -12.356 -3.022 1.00 7.97 99 LYS A C 1
ATOM 806 O O . LYS A 1 103 ? 17.172 -11.425 -2.338 1.00 8.20 99 LYS A O 1
ATOM 816 N N . GLN A 1 104 ? 17.297 -12.684 -4.195 1.00 7.91 100 GLN A N 1
ATOM 817 C CA . GLN A 1 104 ? 18.478 -11.989 -4.700 1.00 8.81 100 GLN A CA 1
ATOM 818 C C . GLN A 1 104 ? 18.218 -10.494 -4.896 1.00 8.45 100 GLN A C 1
ATOM 819 O O . GLN A 1 104 ? 19.084 -9.672 -4.592 1.00 9.10 100 GLN A O 1
ATOM 825 N N . ILE A 1 105 ? 17.033 -10.143 -5.392 1.00 8.06 101 ILE A N 1
ATOM 826 C CA . ILE A 1 105 ? 16.756 -8.741 -5.689 1.00 8.59 101 ILE A CA 1
ATOM 827 C C . ILE A 1 105 ? 16.185 -7.972 -4.495 1.00 8.06 101 ILE A C 1
ATOM 828 O O . ILE A 1 105 ? 15.941 -6.767 -4.596 1.00 8.64 101 ILE A O 1
ATOM 833 N N . GLY A 1 106 ? 15.973 -8.660 -3.375 1.00 8.40 102 GLY A N 1
ATOM 834 C CA . GLY A 1 106 ? 15.541 -8.006 -2.140 1.00 8.77 102 GLY A CA 1
ATOM 835 C C . GLY A 1 106 ? 14.068 -7.641 -2.070 1.00 8.91 102 GLY A C 1
ATOM 836 O O . GLY A 1 106 ? 13.682 -6.774 -1.279 1.00 10.12 102 GLY A O 1
ATOM 837 N N . ALA A 1 107 ? 13.237 -8.325 -2.855 1.00 8.24 103 ALA A N 1
ATOM 838 C CA . ALA A 1 107 ? 11.810 -7.984 -2.967 1.00 8.47 103 ALA A CA 1
ATOM 839 C C . ALA A 1 107 ? 10.900 -8.564 -1.886 1.00 8.63 103 ALA A C 1
ATOM 840 O O . ALA A 1 107 ? 9.712 -8.225 -1.837 1.00 8.11 103 ALA A O 1
ATOM 842 N N . LEU A 1 108 ? 11.430 -9.432 -1.027 1.00 9.26 104 LEU A N 1
ATOM 843 C CA . LEU A 1 108 ? 10.559 -10.058 -0.031 1.00 10.12 104 LEU A CA 1
ATOM 844 C C . LEU A 1 108 ? 10.354 -9.171 1.192 1.00 11.47 104 LEU A C 1
ATOM 845 O O . LEU A 1 108 ? 11.216 -8.357 1.528 1.00 13.70 104 LEU A O 1
ATOM 850 N N . GLN A 1 109 ? 9.201 -9.337 1.839 1.00 13.03 105 GLN A N 1
ATOM 851 C CA . GLN A 1 109 ? 8.676 -8.395 2.833 1.00 15.86 105 GLN A CA 1
ATOM 852 C C . GLN A 1 109 ? 9.592 -8.203 4.023 1.00 17.60 105 GLN A C 1
ATOM 853 O O . 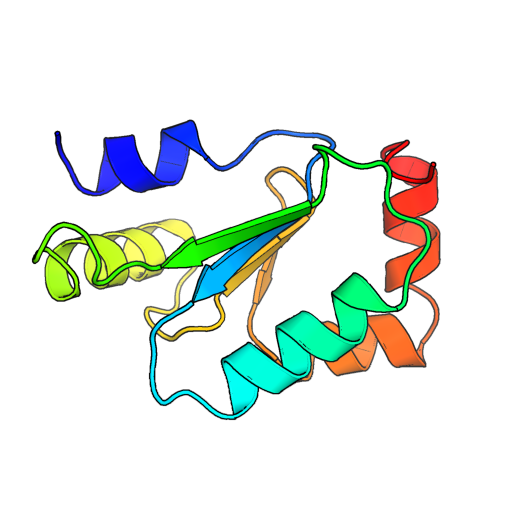GLN A 1 109 ? 10.378 -9.093 4.348 1.00 18.78 105 GLN A O 1
#

Secondary structure (DSSP, 8-state):
--HHHHHHHH--TT-EEEEE-SS-HHHHHHHHHHHTS-BPTTSEEEEETTTTS-HHHHHHHHHHHHS---S-EEEETTEEEESHHHHHHHHHHTHHHHHHHHHT-B-

Sequence (107 aa):
GTAQEFVNCKIQPGKVVVFIKPTCPYCRRAQEILSQLPIKQGLLEFVDITATNHTNEIQDYLQQLTGARTVPRVFIGKDCIGGCSDLVSLQQSGELLTRLKQIGALQ

Nearest PDB structures (foldseek):
  4rqr-assembly1_A  TM=1.009E+00  e=4.449E-23  Homo sapiens
  1kte-assembly1_A  TM=9.939E-01  e=4.551E-17  Sus scrofa
  1b4q-assembly1_A  TM=9.673E-01  e=1.645E-17  Homo sapiens
  1jhb-assembly1_A  TM=9.576E-01  e=2.831E-17  Homo sapiens
  2hzf-assembly2_B  TM=9.458E-01  e=9.744E-13  Ectromelia virus Moscow

Foldseek 3Di:
DALCCVPVVQAAQLAKEWEAAPPDVQQVLLVVLVVVAQFDPVRYYYHHCPPVPCLVRNLVVCCVQPVGSDPRFIDNRSDTQGTSVSVVVCSVVVVVVVSNVVRVGGD

B-factor: mean 12.82, std 7.78, range [4.49, 73.25]

InterPro domains:
  IPR002109 Glutaredoxin [PF00462] (15-80)
  IPR011767 Glutaredoxin active site [PS00195] (17-33)
  IPR011899 Glutaredoxin, eukaryotic/virial [TIGR02180] (15-97)
  IPR014025 Glutaredoxin subgroup [PR00160] (15-33)
  IPR014025 Glutaredoxin subgroup [PR00160] (63-76)
  IPR014025 Glutaredoxin subgroup [PR00160] (77-90)
  IPR036249 Thioredoxin-like superfamily [SSF52833] (4-105)
  IPR047185 Glutaredoxin-1 [PTHR46185] (1-106)